Protein AF-A0A960FXU0-F1 (afdb_monomer_lite)

pLDDT: mean 79.33, std 15.63, range [50.19, 98.0]

Sequence (100 aa):
MFARRLAAVAIGVFLALGIATPAQAYNAPGPRWPGTTIRYFETLPKSYDWSLREATKAWNRSGARVKFRQVKSRPKAQVVVGFGDTHGYAGYASIGLQRG

Radius of gyration: 20.78 Å; chains: 1; bounding box: 30×66×35 Å

Foldseek 3Di:
DVVVVVVVVVVVVVVVVVPPPVPPVDDQDDDDDDDQEFEEEEDEPPVCVVVVVVVQVCVCPVPPSHHYDYDPDDVVGQYYHYDDCPVDPDDDDDGDRDDD

Secondary structure (DSSP, 8-state):
-HHHHHHHHHHHHHHHHH---TTSS----SPPPSSSEEEEEE---GGGHHHHHHHHHHHHHSSSS-EEEE-SSGGG-SEEE--S--SSSS----SS----

Structure (mmCIF, N/CA/C/O backbone):
data_AF-A0A960FXU0-F1
#
_entry.id   AF-A0A960FXU0-F1
#
loop_
_atom_site.group_PDB
_atom_site.id
_atom_site.type_symbol
_atom_site.label_atom_id
_atom_site.label_alt_id
_atom_site.label_comp_id
_atom_site.label_asym_id
_atom_site.label_entity_id
_atom_site.label_seq_id
_atom_site.pdbx_PDB_ins_code
_atom_site.Cartn_x
_atom_site.Cartn_y
_atom_site.Cartn_z
_atom_site.occupancy
_atom_site.B_iso_or_equiv
_atom_site.auth_seq_id
_atom_site.auth_comp_id
_atom_site.auth_asym_id
_atom_site.auth_atom_id
_atom_site.pdbx_PDB_model_num
ATOM 1 N N . MET A 1 1 ? -4.158 -54.298 -20.128 1.00 52.78 1 MET A N 1
ATOM 2 C CA . MET A 1 1 ? -3.365 -53.987 -18.908 1.00 52.78 1 MET A CA 1
ATOM 3 C C . MET A 1 1 ? -2.802 -52.557 -18.867 1.00 52.78 1 MET A C 1
ATOM 5 O O . MET A 1 1 ? -2.646 -52.041 -17.768 1.00 52.78 1 MET A O 1
ATOM 9 N N . PHE A 1 2 ? -2.550 -51.887 -20.003 1.00 50.19 2 PHE A N 1
ATOM 10 C CA . PHE A 1 2 ? -2.016 -50.510 -20.050 1.00 50.19 2 PHE A CA 1
ATOM 11 C C . PHE A 1 2 ? -2.915 -49.434 -19.402 1.00 50.19 2 PHE A C 1
ATOM 13 O O . PHE A 1 2 ? -2.425 -48.622 -18.624 1.00 50.19 2 PHE A O 1
ATOM 20 N N . ALA A 1 3 ? -4.234 -49.476 -19.621 1.00 50.66 3 ALA A N 1
ATOM 21 C CA . ALA A 1 3 ? -5.171 -48.484 -19.070 1.00 50.66 3 ALA A CA 1
ATOM 22 C C . ALA A 1 3 ? -5.244 -48.470 -17.525 1.00 50.66 3 ALA A C 1
ATOM 24 O O . ALA A 1 3 ? -5.394 -47.414 -16.917 1.00 50.66 3 ALA A O 1
ATOM 25 N N . ARG A 1 4 ? -5.063 -49.631 -16.872 1.00 53.06 4 ARG A N 1
ATOM 26 C CA . ARG A 1 4 ? -5.026 -49.746 -15.400 1.00 53.06 4 ARG A CA 1
ATOM 27 C C . ARG A 1 4 ? -3.788 -49.083 -14.789 1.00 53.06 4 ARG A C 1
ATOM 29 O O . ARG A 1 4 ? -3.875 -48.525 -13.702 1.00 53.06 4 ARG A O 1
ATOM 36 N N . ARG A 1 5 ? -2.652 -49.125 -15.494 1.00 52.88 5 ARG A N 1
ATOM 37 C CA . ARG A 1 5 ? -1.402 -48.482 -15.058 1.00 52.88 5 ARG A CA 1
ATOM 38 C C . ARG A 1 5 ? -1.484 -46.959 -15.194 1.00 52.88 5 ARG A C 1
ATOM 40 O O . ARG A 1 5 ? -1.040 -46.255 -14.299 1.00 52.88 5 ARG A O 1
ATOM 47 N N . LEU A 1 6 ? -2.125 -46.464 -16.254 1.00 57.66 6 LEU A N 1
ATOM 48 C CA . LEU A 1 6 ? -2.343 -45.028 -16.472 1.00 57.66 6 LEU A CA 1
ATOM 49 C C . LEU A 1 6 ? -3.305 -44.415 -15.443 1.00 57.66 6 LEU A C 1
ATOM 51 O O . LEU A 1 6 ? -3.020 -43.351 -14.899 1.00 57.66 6 LEU A O 1
ATOM 55 N N . ALA A 1 7 ? -4.397 -45.110 -15.112 1.00 61.03 7 ALA A N 1
ATOM 56 C CA . ALA A 1 7 ? -5.335 -44.658 -14.083 1.00 61.03 7 ALA A CA 1
ATOM 57 C C . ALA A 1 7 ? -4.686 -44.584 -12.687 1.00 61.03 7 ALA A C 1
ATOM 59 O O . ALA A 1 7 ? -4.904 -43.622 -11.955 1.00 61.03 7 ALA A O 1
ATOM 60 N N . ALA A 1 8 ? -3.839 -45.558 -12.336 1.00 66.12 8 ALA A N 1
ATOM 61 C CA . ALA A 1 8 ? -3.130 -45.569 -11.056 1.00 66.12 8 ALA A CA 1
ATOM 62 C C . ALA A 1 8 ? -2.130 -44.405 -10.921 1.00 66.12 8 ALA A C 1
ATOM 64 O O . ALA A 1 8 ? -2.033 -43.798 -9.856 1.00 66.12 8 ALA A O 1
ATOM 65 N N . VAL A 1 9 ? -1.434 -44.047 -12.007 1.00 69.31 9 VAL A N 1
ATOM 66 C CA . VAL A 1 9 ? -0.516 -42.895 -12.026 1.00 69.31 9 VAL A CA 1
ATOM 67 C C . VAL A 1 9 ? -1.284 -41.579 -11.880 1.00 69.31 9 VAL A C 1
ATOM 69 O O . VAL A 1 9 ? -0.888 -40.730 -11.086 1.00 69.31 9 VAL A O 1
ATOM 72 N N . ALA A 1 10 ? -2.413 -41.423 -12.577 1.00 66.88 10 ALA A N 1
ATOM 73 C CA . ALA A 1 10 ? -3.228 -40.211 -12.499 1.00 66.88 10 ALA A CA 1
ATOM 74 C C . ALA A 1 10 ? -3.801 -39.972 -11.089 1.00 66.88 10 ALA A C 1
ATOM 76 O O . ALA A 1 10 ? -3.763 -38.848 -10.589 1.00 66.88 10 ALA A O 1
ATOM 77 N N . ILE A 1 11 ? -4.269 -41.032 -10.420 1.00 72.81 11 ILE A N 1
ATOM 78 C CA . ILE A 1 11 ? -4.762 -40.964 -9.035 1.00 72.81 11 ILE A CA 1
ATOM 79 C C . ILE A 1 11 ? -3.620 -40.627 -8.067 1.00 72.81 11 ILE A C 1
ATOM 81 O O . ILE A 1 11 ? -3.798 -39.792 -7.183 1.00 72.81 11 ILE A O 1
ATOM 85 N N . GLY A 1 12 ? -2.438 -41.222 -8.258 1.00 71.50 12 GLY A N 1
ATOM 86 C CA . GLY A 1 12 ? -1.258 -40.933 -7.439 1.00 71.50 12 GLY A CA 1
ATOM 87 C C . GLY A 1 12 ? -0.820 -39.468 -7.515 1.00 71.50 12 GLY A C 1
ATOM 88 O O . GLY A 1 12 ? -0.539 -38.856 -6.487 1.00 71.50 12 GLY A O 1
ATOM 89 N N . VAL A 1 13 ? -0.830 -38.877 -8.714 1.00 69.69 13 VAL A N 1
ATOM 90 C CA . VAL A 1 13 ? -0.499 -37.455 -8.919 1.00 69.69 13 VAL A CA 1
ATOM 91 C C . VAL A 1 13 ? -1.549 -36.542 -8.278 1.00 69.69 13 VAL A C 1
ATOM 93 O O . VAL A 1 13 ? -1.186 -35.578 -7.607 1.00 69.69 13 VAL A O 1
ATOM 96 N N . PHE A 1 14 ? -2.840 -36.862 -8.412 1.00 64.50 14 PHE A N 1
ATOM 97 C CA . PHE A 1 14 ? -3.911 -36.092 -7.769 1.00 64.50 14 PHE A CA 1
ATOM 98 C C . PHE A 1 14 ? -3.843 -36.144 -6.237 1.00 64.50 14 PHE A C 1
ATOM 100 O O . PHE A 1 14 ? -4.033 -35.117 -5.586 1.00 64.50 14 PHE A O 1
ATOM 107 N N . LEU A 1 15 ? -3.523 -37.305 -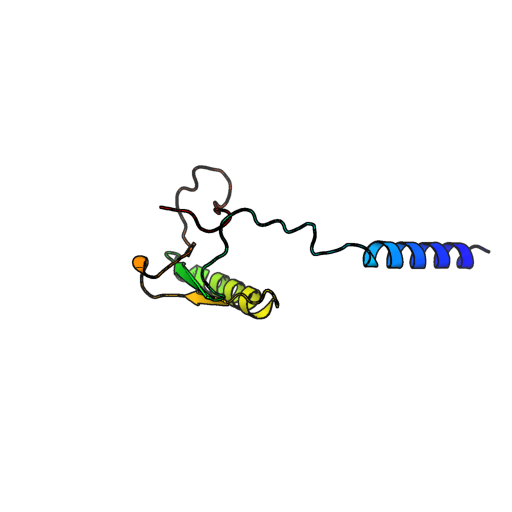5.652 1.00 67.38 15 LEU A N 1
ATOM 108 C CA . LEU A 1 15 ? -3.319 -37.424 -4.205 1.00 67.38 15 LEU A CA 1
ATOM 109 C C . LEU A 1 15 ? -2.093 -36.631 -3.739 1.00 67.38 15 LEU A C 1
ATOM 111 O O . LEU A 1 15 ? -2.169 -35.935 -2.731 1.00 67.38 15 LEU A O 1
ATOM 115 N N . ALA A 1 16 ? -0.982 -36.694 -4.479 1.00 61.62 16 ALA A N 1
ATOM 116 C CA . ALA A 1 16 ? 0.242 -35.969 -4.138 1.00 61.62 16 ALA A CA 1
ATOM 117 C C . ALA A 1 16 ? 0.052 -34.441 -4.177 1.00 61.62 16 ALA A C 1
ATOM 119 O O . ALA A 1 16 ? 0.573 -33.734 -3.317 1.00 61.62 16 ALA A O 1
ATOM 120 N N . LEU A 1 17 ? -0.744 -33.931 -5.124 1.00 61.72 17 LEU A N 1
ATOM 121 C CA . LEU A 1 17 ? -1.075 -32.504 -5.219 1.00 61.72 17 LEU A CA 1
ATOM 122 C C . LEU A 1 17 ? -2.053 -32.035 -4.126 1.00 61.72 17 LEU A C 1
ATOM 124 O O . LEU A 1 17 ? -2.061 -30.853 -3.790 1.00 61.72 17 LEU A O 1
ATOM 128 N N . GLY A 1 18 ? -2.848 -32.939 -3.544 1.00 59.31 18 GLY A N 1
ATOM 129 C CA . GLY A 1 18 ? -3.772 -32.627 -2.448 1.00 59.31 18 GLY A CA 1
ATOM 130 C C . GLY A 1 18 ? -3.123 -32.529 -1.061 1.00 59.31 18 GLY A C 1
ATOM 131 O O . GLY A 1 18 ? -3.757 -32.022 -0.138 1.00 59.31 18 GLY A O 1
ATOM 132 N N . ILE A 1 19 ? -1.878 -32.999 -0.898 1.00 59.09 19 ILE A N 1
ATOM 133 C CA . ILE A 1 19 ? -1.179 -33.061 0.404 1.00 59.09 19 ILE A CA 1
ATOM 134 C C . ILE A 1 19 ? -0.275 -31.837 0.648 1.00 59.09 19 ILE A C 1
ATOM 136 O O . ILE A 1 19 ? 0.261 -31.676 1.744 1.00 59.09 19 ILE A O 1
ATOM 140 N N . ALA A 1 20 ? -0.117 -30.926 -0.317 1.00 56.59 20 ALA A N 1
ATOM 141 C CA . ALA A 1 20 ? 0.622 -29.688 -0.077 1.00 56.59 20 ALA A CA 1
ATOM 142 C C . ALA A 1 20 ? -0.103 -28.847 0.990 1.00 56.59 20 ALA A C 1
ATOM 144 O O . ALA A 1 20 ? -1.099 -28.188 0.702 1.00 56.59 20 ALA A O 1
ATOM 145 N N . THR A 1 21 ? 0.382 -28.873 2.234 1.00 56.97 21 THR A N 1
ATOM 146 C CA . THR A 1 21 ? -0.118 -28.047 3.336 1.00 56.97 21 THR A CA 1
ATOM 147 C C . THR A 1 21 ? 0.236 -26.586 3.039 1.00 56.97 21 THR A C 1
ATOM 149 O O . THR A 1 21 ? 1.396 -26.191 3.170 1.00 56.97 21 THR A O 1
ATOM 152 N N . PRO A 1 22 ? -0.729 -25.720 2.673 1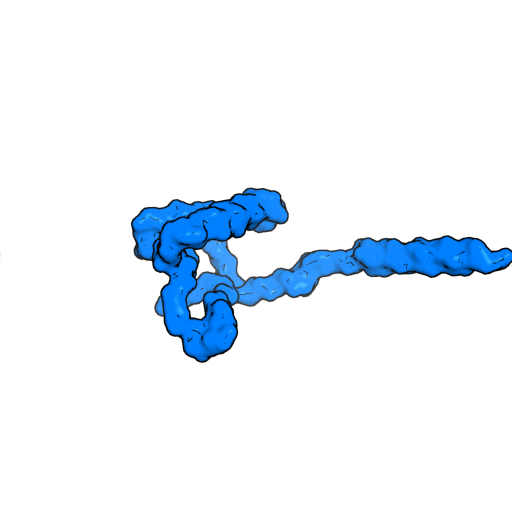.00 57.50 22 PRO A N 1
ATOM 153 C CA . PRO A 1 22 ? -0.401 -24.357 2.264 1.00 57.50 22 PRO A CA 1
ATOM 154 C C . PRO A 1 22 ? 0.105 -23.516 3.444 1.00 57.50 22 PRO A C 1
ATOM 156 O O . PRO A 1 22 ? 0.690 -22.464 3.245 1.00 57.50 22 PRO A O 1
ATOM 159 N N . ALA A 1 23 ? -0.094 -23.952 4.689 1.00 54.69 23 ALA A N 1
ATOM 160 C CA . ALA A 1 23 ? 0.149 -23.124 5.866 1.00 54.69 23 ALA A CA 1
ATOM 161 C C . ALA A 1 23 ? 1.615 -23.080 6.335 1.00 54.69 23 ALA A C 1
ATOM 163 O O . ALA A 1 23 ? 2.011 -22.109 6.973 1.00 54.69 23 ALA A O 1
ATOM 164 N N . GLN A 1 24 ? 2.422 -24.106 6.046 1.00 51.28 24 GLN A N 1
ATOM 165 C CA . GLN A 1 24 ? 3.773 -24.234 6.618 1.00 51.28 24 GLN A CA 1
ATOM 166 C C . GLN A 1 24 ? 4.842 -23.446 5.844 1.00 51.28 24 GLN A C 1
ATOM 168 O O . GLN A 1 24 ? 5.894 -23.141 6.401 1.00 51.28 24 GLN A O 1
ATOM 173 N N . ALA A 1 25 ? 4.565 -23.069 4.591 1.00 52.69 25 ALA A N 1
ATOM 174 C CA . ALA A 1 25 ? 5.505 -22.335 3.742 1.00 52.69 25 ALA A CA 1
ATOM 175 C C . ALA A 1 25 ? 5.456 -20.804 3.927 1.00 52.69 25 ALA A C 1
ATOM 177 O O . ALA A 1 25 ? 6.383 -20.109 3.518 1.00 52.69 25 ALA A O 1
ATOM 178 N N . TYR A 1 26 ? 4.412 -20.259 4.561 1.00 60.44 26 TYR A N 1
ATOM 179 C CA . TYR A 1 26 ? 4.257 -18.812 4.758 1.00 60.44 26 TYR A CA 1
ATOM 180 C C . TYR A 1 26 ? 4.627 -18.405 6.183 1.00 60.44 26 TYR A C 1
ATOM 182 O O . TYR A 1 26 ? 3.782 -17.977 6.971 1.00 60.44 26 TYR A O 1
ATOM 190 N N . ASN A 1 27 ? 5.906 -18.537 6.526 1.00 64.38 27 ASN A N 1
ATOM 191 C CA . ASN A 1 27 ? 6.415 -17.949 7.756 1.00 64.38 27 ASN A CA 1
ATOM 192 C C . ASN A 1 27 ? 6.733 -16.470 7.484 1.00 64.38 27 ASN A C 1
ATOM 194 O O . ASN A 1 27 ? 7.645 -16.161 6.721 1.00 64.38 27 ASN A O 1
ATOM 198 N N . ALA A 1 28 ? 5.941 -15.557 8.052 1.00 68.75 28 ALA A N 1
ATOM 199 C CA . ALA A 1 28 ? 6.166 -14.114 7.967 1.00 68.75 28 ALA A CA 1
ATOM 200 C C . ALA A 1 28 ? 6.814 -13.641 9.281 1.00 68.75 28 ALA A C 1
ATOM 202 O O . ALA A 1 28 ? 6.089 -13.341 10.235 1.00 68.75 28 ALA A O 1
ATOM 203 N N . PRO A 1 29 ? 8.157 -13.630 9.377 1.00 69.12 29 PRO A N 1
ATOM 204 C CA . PRO A 1 29 ? 8.843 -13.229 10.597 1.00 69.12 29 PRO A CA 1
ATOM 205 C C . PRO A 1 29 ? 8.584 -11.748 10.908 1.00 69.12 29 PRO A C 1
ATOM 207 O O . PRO A 1 29 ? 8.442 -10.921 10.008 1.00 69.12 29 PRO A O 1
ATOM 210 N N . GLY A 1 30 ? 8.551 -11.414 12.198 1.00 74.62 30 GLY A N 1
ATOM 211 C CA . GLY A 1 30 ? 8.394 -10.046 12.694 1.00 74.62 30 GLY A CA 1
ATOM 212 C C . GLY A 1 30 ? 7.106 -9.808 13.493 1.00 74.62 30 GLY A C 1
ATOM 213 O O . GLY A 1 30 ? 6.281 -10.709 13.664 1.00 74.62 30 GLY A O 1
ATOM 214 N N . PRO A 1 31 ? 6.933 -8.591 14.040 1.00 77.69 31 PRO A N 1
ATOM 215 C CA . PRO A 1 31 ? 5.746 -8.238 14.804 1.00 77.69 31 PRO A CA 1
ATOM 216 C C . PRO A 1 31 ? 4.487 -8.319 13.940 1.00 77.69 31 PRO A C 1
ATOM 218 O O . PRO A 1 31 ? 4.482 -7.906 12.778 1.00 77.69 31 PRO A O 1
ATOM 221 N N . ARG A 1 32 ? 3.383 -8.784 14.533 1.00 80.56 32 ARG A N 1
ATOM 222 C CA . ARG A 1 32 ? 2.069 -8.706 13.885 1.00 80.56 32 ARG A CA 1
ATOM 223 C C . ARG A 1 32 ? 1.686 -7.246 13.648 1.00 80.56 32 ARG A C 1
ATOM 225 O O . ARG A 1 32 ? 1.943 -6.383 14.487 1.00 80.56 32 ARG A O 1
ATOM 232 N N . TRP A 1 33 ? 1.007 -6.988 12.533 1.00 84.56 33 TRP A N 1
ATOM 233 C CA . TRP A 1 33 ? 0.381 -5.692 12.292 1.00 84.56 33 TRP A CA 1
ATOM 234 C C . TRP A 1 33 ? -0.650 -5.383 13.389 1.00 84.56 33 TRP A C 1
ATOM 236 O O . TRP A 1 33 ? -1.363 -6.289 13.833 1.00 84.56 33 TRP A O 1
ATOM 246 N N . PRO A 1 34 ? -0.766 -4.119 13.830 1.00 84.69 34 PRO A N 1
ATOM 247 C CA . PRO A 1 34 ? -1.796 -3.740 14.781 1.00 84.69 34 PRO A CA 1
ATOM 248 C C . PRO A 1 34 ? -3.162 -3.762 14.084 1.00 84.69 34 PRO A C 1
ATOM 250 O O . PRO A 1 34 ? -3.481 -2.903 13.259 1.00 84.69 34 PRO A O 1
ATOM 253 N N . GLY A 1 35 ? -3.966 -4.767 14.428 1.00 90.25 35 GLY A N 1
ATOM 254 C CA . GLY A 1 35 ? -5.294 -4.986 13.864 1.00 90.25 35 GLY A CA 1
ATOM 255 C C . GLY A 1 35 ? -5.283 -5.588 12.455 1.00 90.25 35 GLY A C 1
ATOM 256 O O . GLY A 1 35 ? -4.259 -6.002 11.920 1.00 90.25 35 GLY A O 1
ATOM 257 N N . THR A 1 36 ? -6.467 -5.653 11.850 1.00 93.06 36 THR A N 1
ATOM 258 C CA . THR A 1 36 ? -6.695 -6.284 10.537 1.00 93.06 36 THR A CA 1
ATOM 259 C C . THR A 1 36 ? -6.662 -5.298 9.375 1.00 93.06 36 THR A C 1
ATOM 261 O O . THR A 1 36 ? -6.716 -5.711 8.220 1.00 93.06 36 THR A O 1
ATOM 264 N N . THR A 1 37 ? -6.603 -3.991 9.651 1.00 95.62 37 THR A N 1
ATOM 265 C CA . THR A 1 37 ? -6.546 -2.958 8.612 1.00 95.62 37 THR A CA 1
ATOM 266 C C . THR A 1 37 ? -5.174 -2.307 8.569 1.00 95.62 37 THR A C 1
ATOM 268 O O . THR A 1 37 ? -4.786 -1.616 9.506 1.00 95.62 37 THR A O 1
ATOM 271 N N . ILE A 1 38 ? -4.487 -2.468 7.444 1.00 93.81 38 ILE A N 1
ATOM 272 C CA . ILE A 1 38 ? -3.214 -1.828 7.140 1.00 93.81 38 ILE A CA 1
ATOM 273 C C . ILE A 1 38 ? -3.500 -0.533 6.375 1.00 93.81 38 ILE A C 1
ATOM 275 O O . ILE A 1 38 ? -4.075 -0.533 5.282 1.00 93.81 38 ILE A O 1
ATOM 279 N N . ARG A 1 39 ? -3.117 0.600 6.965 1.00 95.44 39 ARG A N 1
ATOM 280 C CA . ARG A 1 39 ? -3.206 1.917 6.329 1.00 95.44 39 ARG A CA 1
ATOM 281 C C . ARG A 1 39 ? -1.996 2.136 5.438 1.00 95.44 39 ARG A C 1
ATOM 283 O O . ARG A 1 39 ? -0.871 2.029 5.923 1.00 95.44 39 ARG A O 1
ATOM 290 N N . TYR A 1 40 ? -2.215 2.506 4.184 1.00 95.06 40 TYR A N 1
ATOM 291 C CA . TYR A 1 40 ? -1.125 2.851 3.278 1.00 95.06 40 TYR A CA 1
ATOM 292 C C . TYR A 1 40 ? -1.255 4.273 2.738 1.00 95.06 40 TYR A C 1
ATOM 294 O O . TYR A 1 40 ? -2.357 4.798 2.591 1.00 95.06 40 TYR A O 1
ATOM 302 N N . PHE A 1 41 ? -0.120 4.892 2.451 1.00 95.25 41 PHE A N 1
ATOM 303 C CA . PHE A 1 41 ? -0.011 6.131 1.689 1.00 95.25 41 PHE A CA 1
ATOM 304 C C . PHE A 1 41 ? 0.817 5.840 0.442 1.00 95.25 41 PHE A C 1
ATOM 306 O O . PHE A 1 41 ? 1.703 4.988 0.486 1.00 95.25 41 PHE A O 1
ATOM 313 N N . GLU A 1 42 ? 0.525 6.513 -0.660 1.00 94.69 42 GLU A N 1
ATOM 314 C CA . GLU A 1 42 ? 1.259 6.331 -1.907 1.00 94.69 42 GLU A CA 1
ATOM 315 C C . GLU A 1 42 ? 1.774 7.668 -2.440 1.00 94.69 42 GLU A C 1
ATOM 317 O O . GLU A 1 42 ? 1.213 8.721 -2.136 1.00 94.69 42 GLU A O 1
ATOM 322 N N . THR A 1 43 ? 2.899 7.612 -3.148 1.00 93.81 43 THR A N 1
ATOM 323 C CA . THR A 1 43 ? 3.540 8.759 -3.808 1.00 93.81 43 THR A CA 1
ATOM 324 C C . THR A 1 43 ? 3.752 8.495 -5.298 1.00 93.81 43 THR A C 1
ATOM 326 O O . THR A 1 43 ? 4.700 9.006 -5.895 1.00 93.81 43 THR A O 1
ATOM 329 N N . LEU A 1 44 ? 2.948 7.612 -5.882 1.00 91.00 44 LEU A N 1
ATOM 330 C CA . LEU A 1 44 ? 3.092 7.181 -7.261 1.00 91.00 44 LEU A CA 1
ATOM 331 C C . LEU A 1 44 ? 2.429 8.186 -8.214 1.00 91.00 44 LEU A C 1
ATOM 333 O O . LEU A 1 44 ? 1.505 8.910 -7.841 1.00 91.00 44 LEU A O 1
ATOM 337 N N . PRO A 1 45 ? 2.871 8.242 -9.481 1.00 92.12 45 PRO A N 1
ATOM 338 C CA . PRO A 1 45 ? 2.145 8.979 -10.503 1.00 92.12 45 PRO A CA 1
ATOM 339 C C . PRO A 1 45 ? 0.752 8.370 -10.717 1.00 92.12 45 PRO A C 1
ATOM 341 O O . PRO A 1 45 ? 0.600 7.149 -10.695 1.00 92.12 45 PRO A O 1
ATOM 344 N N . LYS A 1 46 ? -0.243 9.208 -11.042 1.00 92.56 46 LYS A N 1
ATOM 345 C CA . LYS A 1 46 ? -1.639 8.782 -11.293 1.00 92.56 46 LYS A CA 1
ATOM 346 C C . LYS A 1 46 ? -1.791 7.661 -12.329 1.00 92.56 46 LYS A C 1
ATOM 348 O O . LYS A 1 46 ? -2.779 6.932 -12.318 1.00 92.56 46 LYS A O 1
ATOM 353 N N . SER A 1 47 ? -0.826 7.497 -13.236 1.00 94.31 47 SER A N 1
ATOM 354 C CA . SER A 1 47 ? -0.814 6.389 -14.199 1.00 94.31 47 SER A CA 1
ATOM 355 C C . SER A 1 47 ? -0.805 5.004 -13.532 1.00 94.31 47 SER A C 1
ATOM 357 O O . SER A 1 47 ? -1.227 4.033 -14.155 1.00 94.31 47 SER A O 1
ATOM 359 N N . TYR A 1 48 ? -0.395 4.906 -12.262 1.00 92.25 48 TYR A N 1
ATOM 360 C CA . TYR A 1 48 ? -0.378 3.666 -11.481 1.00 92.25 48 TYR A CA 1
ATOM 361 C C . TYR A 1 48 ? -1.649 3.431 -10.647 1.00 92.25 48 TYR A C 1
ATOM 363 O O . TYR A 1 48 ? -1.768 2.375 -10.017 1.00 92.25 48 TYR A O 1
ATOM 371 N N . ASP A 1 49 ? -2.628 4.345 -10.671 1.00 93.38 49 ASP A N 1
ATOM 372 C CA . ASP A 1 49 ? -3.865 4.248 -9.877 1.00 93.38 49 ASP A CA 1
ATOM 373 C C . ASP A 1 49 ? -4.620 2.940 -10.138 1.00 93.38 49 ASP A C 1
ATOM 375 O O . ASP A 1 49 ? -5.196 2.336 -9.229 1.00 93.38 49 ASP A O 1
ATOM 379 N N . TRP A 1 50 ? -4.626 2.484 -11.396 1.00 95.69 50 TRP A N 1
ATOM 380 C CA . TRP A 1 50 ? -5.250 1.216 -11.768 1.00 95.69 50 TRP A CA 1
ATOM 381 C C . TRP A 1 50 ? -4.576 0.033 -11.067 1.00 95.69 50 TRP A C 1
ATOM 383 O O . TRP A 1 50 ? -5.261 -0.778 -10.439 1.00 95.69 50 TRP A O 1
ATOM 393 N N . SER A 1 51 ? -3.245 -0.013 -11.096 1.00 93.81 51 SER A N 1
ATOM 394 C CA . SER A 1 51 ? -2.456 -1.090 -10.501 1.00 93.81 51 SER A CA 1
ATOM 395 C C . SER A 1 51 ? -2.636 -1.148 -8.987 1.00 93.81 51 SER A C 1
ATOM 397 O O . SER A 1 51 ? -2.880 -2.224 -8.436 1.00 93.81 51 SER A O 1
ATOM 399 N N . LEU A 1 52 ? -2.598 0.002 -8.300 1.00 94.56 52 LEU A N 1
ATOM 400 C CA . LEU A 1 52 ? -2.813 0.036 -6.850 1.00 94.56 52 LEU A CA 1
ATOM 401 C C . LEU A 1 52 ? -4.227 -0.372 -6.462 1.00 94.56 52 LEU A C 1
ATOM 403 O O . LEU A 1 52 ? -4.417 -1.074 -5.462 1.00 94.56 52 LEU A O 1
ATOM 407 N N . ARG A 1 53 ? -5.223 0.051 -7.244 1.00 96.19 53 ARG A N 1
ATOM 408 C CA . ARG A 1 53 ? -6.618 -0.304 -6.998 1.00 96.19 53 ARG A CA 1
ATOM 409 C C . ARG A 1 53 ? -6.840 -1.805 -7.131 1.00 96.19 53 ARG A C 1
ATOM 411 O O . ARG A 1 53 ? -7.447 -2.390 -6.233 1.00 96.19 53 ARG A O 1
ATOM 418 N N . GLU A 1 54 ? -6.350 -2.436 -8.198 1.00 98.00 54 GLU A N 1
ATOM 419 C CA . GLU A 1 54 ? -6.516 -3.882 -8.379 1.00 98.00 54 GLU A CA 1
ATOM 420 C C . GLU A 1 54 ? -5.725 -4.682 -7.336 1.00 98.00 54 GLU A C 1
ATOM 422 O O . GLU A 1 54 ? -6.280 -5.610 -6.748 1.00 98.00 54 GLU A O 1
ATOM 427 N N . ALA A 1 55 ? -4.501 -4.267 -6.991 1.00 95.00 55 ALA A N 1
ATOM 428 C CA . ALA A 1 55 ? -3.733 -4.901 -5.918 1.00 95.00 55 ALA A CA 1
ATOM 429 C C . ALA A 1 55 ? -4.461 -4.818 -4.562 1.00 95.00 55 ALA A C 1
ATOM 431 O O . ALA A 1 55 ? -4.657 -5.830 -3.885 1.00 95.00 55 ALA A O 1
ATOM 432 N N . THR A 1 56 ? -4.938 -3.626 -4.187 1.00 96.19 56 THR A N 1
ATOM 433 C CA . THR A 1 56 ? -5.703 -3.400 -2.948 1.00 96.19 56 THR A CA 1
ATOM 434 C C . THR A 1 56 ? -6.967 -4.259 -2.920 1.00 96.19 56 THR A C 1
ATOM 436 O O . THR A 1 56 ? -7.290 -4.886 -1.911 1.00 96.19 56 THR A O 1
ATOM 439 N N . LYS A 1 57 ? -7.694 -4.316 -4.037 1.00 97.06 57 LYS A N 1
ATOM 440 C CA . LYS A 1 57 ? -8.924 -5.099 -4.180 1.00 97.06 57 LYS A CA 1
ATOM 441 C C . LYS A 1 57 ? -8.666 -6.601 -4.073 1.00 97.06 57 LYS A C 1
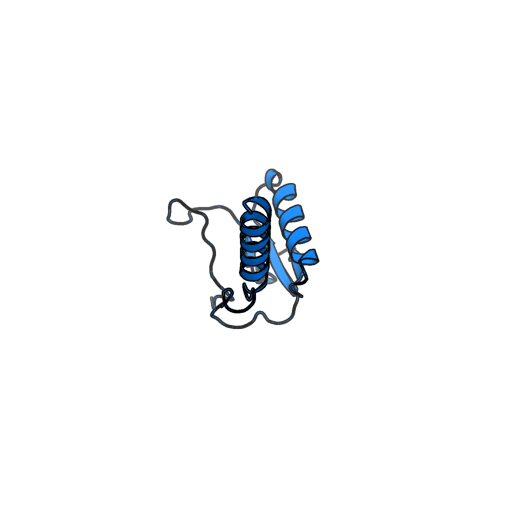ATOM 443 O O . LYS A 1 57 ? -9.442 -7.276 -3.398 1.00 97.06 57 LYS A O 1
ATOM 448 N N . ALA A 1 58 ? -7.600 -7.107 -4.690 1.00 96.94 58 ALA A N 1
ATOM 449 C CA . ALA A 1 58 ? -7.212 -8.512 -4.615 1.00 96.94 58 ALA A CA 1
ATOM 450 C C . ALA A 1 58 ? -6.903 -8.922 -3.169 1.00 96.94 58 ALA A C 1
ATOM 452 O O . ALA A 1 58 ? -7.524 -9.847 -2.647 1.00 96.94 58 ALA A O 1
ATOM 453 N N . TRP A 1 59 ? -6.046 -8.166 -2.474 1.00 93.88 59 TRP A N 1
ATOM 454 C CA . TRP A 1 59 ? -5.741 -8.414 -1.062 1.00 93.88 59 TRP A CA 1
ATOM 455 C C . TRP A 1 59 ? -6.974 -8.329 -0.168 1.00 93.88 59 TRP A C 1
ATOM 457 O O . TRP A 1 59 ? -7.201 -9.191 0.675 1.00 93.88 59 TRP A O 1
ATOM 467 N N . ASN A 1 60 ? -7.829 -7.333 -0.391 1.00 96.38 60 ASN A N 1
ATOM 468 C CA . ASN A 1 60 ? -9.045 -7.170 0.398 1.00 96.38 60 ASN A CA 1
ATOM 469 C C . ASN A 1 60 ? -10.048 -8.318 0.195 1.00 96.38 60 ASN A C 1
ATOM 471 O O . ASN A 1 60 ? -10.958 -8.462 1.016 1.00 96.38 60 ASN A O 1
ATOM 475 N N . ARG A 1 61 ? -9.916 -9.117 -0.869 1.00 96.38 61 ARG A N 1
ATOM 476 C CA . ARG A 1 61 ? -10.791 -10.253 -1.199 1.00 96.38 61 ARG A CA 1
ATOM 477 C C . ARG A 1 61 ? -10.140 -11.622 -0.976 1.00 9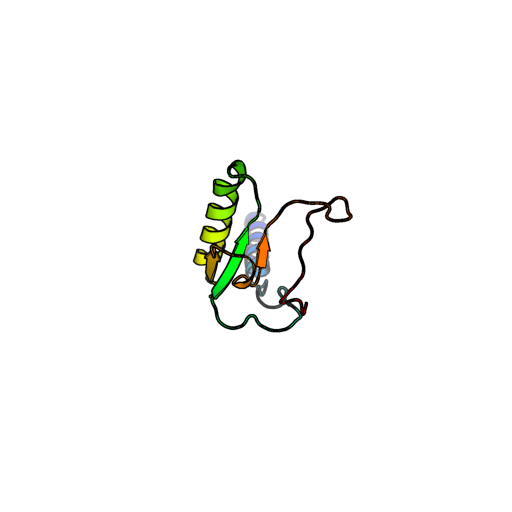6.38 61 ARG A C 1
ATOM 479 O O . ARG A 1 61 ? -10.845 -12.617 -1.067 1.00 96.38 61 ARG A O 1
ATOM 486 N N . SER A 1 62 ? -8.852 -11.696 -0.640 1.00 89.50 62 SER A N 1
ATOM 487 C CA . SER A 1 62 ? -8.070 -12.945 -0.633 1.00 89.50 62 SER A CA 1
ATOM 488 C C . SER A 1 62 ? -8.387 -13.928 0.503 1.00 89.50 62 SER A C 1
ATOM 490 O O . SER A 1 62 ? -7.729 -14.955 0.627 1.00 89.50 62 SER A O 1
ATOM 492 N N . GLY A 1 63 ? -9.338 -13.616 1.388 1.00 89.31 63 GLY A N 1
ATOM 493 C CA . GLY A 1 63 ? -9.622 -14.433 2.573 1.00 89.31 63 GLY A CA 1
ATOM 494 C C . GLY A 1 63 ? -8.559 -14.336 3.678 1.00 89.31 63 GLY A C 1
ATOM 495 O O . GLY A 1 63 ? -8.808 -14.796 4.787 1.00 89.31 63 GLY A O 1
ATOM 496 N N . ALA A 1 64 ? -7.438 -13.638 3.452 1.00 86.12 64 ALA A N 1
ATOM 497 C CA . ALA A 1 64 ? -6.342 -13.468 4.416 1.00 86.12 64 ALA A CA 1
ATOM 498 C C . ALA A 1 64 ? -6.696 -12.618 5.659 1.00 86.12 64 ALA A C 1
ATOM 500 O O . ALA A 1 64 ? -5.828 -12.302 6.468 1.00 86.12 64 ALA A O 1
ATOM 501 N N . ARG A 1 65 ? -7.968 -12.218 5.816 1.00 89.56 65 ARG A N 1
ATOM 502 C CA . ARG A 1 65 ? -8.492 -11.397 6.928 1.00 89.56 65 ARG A CA 1
ATOM 503 C C . ARG A 1 65 ? -7.724 -10.083 7.153 1.00 89.56 65 ARG A C 1
ATOM 505 O O . ARG A 1 65 ? -7.778 -9.517 8.242 1.00 89.56 65 ARG A O 1
ATOM 512 N N . VAL A 1 66 ? -7.076 -9.573 6.106 1.00 90.69 66 VAL A N 1
ATOM 513 C CA . VAL A 1 66 ? -6.412 -8.268 6.058 1.00 90.69 66 VAL A CA 1
ATOM 514 C C . VAL A 1 66 ? -7.182 -7.319 5.141 1.00 90.69 66 VAL A C 1
ATOM 516 O O . VAL A 1 66 ? -7.795 -7.744 4.159 1.00 90.69 66 VAL A O 1
ATOM 519 N N . LYS A 1 67 ? -7.173 -6.027 5.469 1.00 95.81 67 LYS A N 1
ATOM 520 C CA . LYS A 1 67 ? -7.706 -4.954 4.628 1.00 95.81 67 LYS A CA 1
ATOM 521 C C . LYS A 1 67 ? -6.661 -3.865 4.442 1.00 95.81 67 LYS A C 1
ATOM 523 O O . LYS A 1 67 ? -6.141 -3.339 5.416 1.00 95.81 67 LYS A O 1
ATOM 528 N N . PHE A 1 68 ? -6.404 -3.474 3.208 1.00 96.44 68 PHE A N 1
ATOM 529 C CA . PHE A 1 68 ? -5.639 -2.288 2.863 1.00 96.44 68 PHE A CA 1
ATOM 530 C C . PHE A 1 68 ? -6.579 -1.101 2.684 1.00 96.44 68 PHE A C 1
ATOM 532 O O . PHE A 1 68 ? -7.595 -1.191 1.986 1.00 96.44 68 PHE A O 1
ATOM 539 N N . ARG A 1 69 ? -6.229 0.018 3.322 1.00 96.62 69 ARG A N 1
ATOM 540 C CA . ARG A 1 69 ? -6.959 1.284 3.224 1.00 96.62 69 ARG A CA 1
ATOM 541 C C . ARG A 1 69 ? -5.993 2.425 2.938 1.00 96.62 69 ARG A C 1
ATOM 543 O O . ARG A 1 69 ? -5.112 2.696 3.752 1.00 96.62 69 ARG A O 1
ATOM 550 N N . GLN A 1 70 ? -6.207 3.123 1.828 1.00 96.88 70 GLN A N 1
ATOM 551 C CA . GLN A 1 70 ? -5.446 4.326 1.515 1.00 96.88 70 GLN A CA 1
ATOM 552 C C . GLN A 1 70 ? -5.784 5.440 2.516 1.00 96.88 70 GLN A C 1
ATOM 554 O O . GLN A 1 70 ? -6.948 5.639 2.877 1.00 96.88 70 GLN A O 1
ATOM 559 N N . VAL A 1 71 ? -4.773 6.170 2.974 1.00 97.25 71 VAL A N 1
ATOM 560 C CA . VAL A 1 71 ? -4.918 7.396 3.764 1.00 97.25 71 VAL A CA 1
ATOM 561 C C . VAL A 1 71 ? -4.374 8.588 2.988 1.00 97.25 71 VAL A C 1
ATOM 563 O O . VAL A 1 71 ? -3.498 8.444 2.146 1.00 97.25 71 VAL A O 1
ATOM 566 N N . LYS A 1 72 ? -4.878 9.786 3.299 1.00 95.00 72 LYS A N 1
ATOM 567 C CA . LYS A 1 72 ? -4.506 11.024 2.595 1.00 95.00 72 LYS A CA 1
ATOM 568 C C . LYS A 1 72 ? -3.163 11.625 3.029 1.00 95.00 72 LYS A C 1
ATOM 570 O O . LYS A 1 72 ? -2.736 12.609 2.442 1.00 95.00 72 LYS A O 1
ATOM 575 N N . SER A 1 73 ? -2.523 11.105 4.079 1.00 95.00 73 SER A N 1
ATOM 576 C CA . SER A 1 73 ? -1.266 11.667 4.584 1.00 95.00 73 SER A CA 1
ATOM 577 C C . SER A 1 73 ? -0.312 10.605 5.124 1.00 95.00 73 SER A C 1
ATOM 579 O O . SER A 1 73 ? -0.725 9.664 5.809 1.00 95.00 73 SER A O 1
ATOM 581 N N . ARG A 1 74 ? 0.986 10.805 4.855 1.00 92.88 74 ARG A N 1
ATOM 582 C CA . ARG A 1 74 ? 2.081 9.911 5.258 1.00 92.88 74 ARG A CA 1
ATOM 583 C C . ARG A 1 74 ? 2.117 9.593 6.763 1.00 92.88 74 ARG A C 1
ATOM 585 O O . ARG A 1 74 ? 2.233 8.414 7.078 1.00 92.88 74 ARG A O 1
ATOM 592 N N . PRO A 1 75 ? 1.939 10.547 7.704 1.00 93.62 75 PRO A N 1
ATOM 593 C CA . PRO A 1 75 ? 2.030 10.246 9.141 1.00 93.62 75 PRO A CA 1
ATOM 594 C C . PRO A 1 75 ? 0.948 9.292 9.665 1.00 93.62 75 PRO A C 1
ATOM 596 O O . PRO A 1 75 ? 1.071 8.741 10.753 1.00 93.62 75 PRO A O 1
ATOM 599 N N . LYS A 1 76 ? -0.143 9.102 8.913 1.00 93.62 76 LYS A N 1
ATOM 600 C CA . LYS A 1 76 ? -1.230 8.178 9.271 1.00 93.62 76 LYS A CA 1
ATOM 601 C C . LYS A 1 76 ? -1.037 6.782 8.674 1.00 93.62 76 LYS A C 1
ATOM 603 O O . LYS A 1 76 ? -1.856 5.900 8.943 1.00 93.62 76 LYS A O 1
ATOM 608 N N . ALA A 1 77 ? -0.030 6.603 7.825 1.00 93.25 77 ALA A N 1
ATOM 609 C CA . ALA A 1 77 ? 0.227 5.363 7.121 1.00 93.25 77 ALA A CA 1
ATOM 610 C C . ALA A 1 77 ? 1.142 4.439 7.926 1.00 93.25 77 ALA A C 1
ATOM 612 O O . ALA A 1 77 ? 1.973 4.877 8.712 1.00 93.25 77 ALA A O 1
ATOM 613 N N . GLN A 1 78 ? 0.960 3.144 7.709 1.00 91.62 78 GLN A N 1
ATOM 614 C CA . GLN A 1 78 ? 1.821 2.072 8.205 1.00 91.62 78 GLN A CA 1
ATOM 615 C C . GLN A 1 78 ? 2.699 1.513 7.081 1.00 91.62 78 GLN A C 1
ATOM 617 O O . GLN A 1 78 ? 3.777 0.996 7.338 1.00 91.62 78 GLN A O 1
ATOM 622 N N . VAL A 1 79 ? 2.227 1.630 5.837 1.00 91.50 79 VAL A N 1
ATOM 623 C CA . VAL A 1 79 ? 2.947 1.268 4.616 1.00 91.50 79 VAL A CA 1
ATOM 624 C C . VAL A 1 79 ? 3.017 2.490 3.711 1.00 91.50 79 VAL A C 1
ATOM 626 O O . VAL A 1 79 ? 2.030 3.208 3.551 1.00 91.50 79 VAL A O 1
ATOM 629 N N . VAL A 1 80 ? 4.172 2.715 3.096 1.00 92.25 80 VAL A N 1
ATOM 630 C CA . VAL A 1 80 ? 4.333 3.713 2.040 1.00 92.25 80 VAL A CA 1
ATOM 631 C C . VAL A 1 80 ? 4.645 2.981 0.748 1.00 92.25 80 VAL A C 1
ATOM 633 O O . VAL A 1 80 ? 5.578 2.187 0.707 1.00 92.25 80 VAL A O 1
ATOM 636 N N . VAL A 1 81 ? 3.873 3.269 -0.295 1.00 92.06 81 VAL A N 1
ATOM 637 C CA . VAL A 1 81 ? 4.102 2.753 -1.644 1.00 92.06 81 VAL A CA 1
ATOM 638 C C . VAL A 1 81 ? 4.628 3.892 -2.505 1.00 92.06 81 VAL A C 1
ATOM 640 O O . VAL A 1 81 ? 3.979 4.923 -2.646 1.00 92.06 81 VAL A O 1
ATOM 643 N N . GLY A 1 82 ? 5.811 3.735 -3.076 1.00 90.00 82 GLY A N 1
ATOM 644 C CA . GLY A 1 82 ? 6.425 4.782 -3.877 1.00 90.00 82 GLY A CA 1
ATOM 645 C C . GLY A 1 82 ? 7.393 4.208 -4.891 1.00 90.00 82 GLY A C 1
ATOM 646 O O . GLY A 1 82 ? 7.612 2.999 -4.950 1.00 90.00 82 GLY A O 1
ATOM 647 N N . PHE A 1 83 ? 7.967 5.104 -5.677 1.00 82.56 83 PHE A N 1
ATOM 648 C CA . PHE A 1 83 ? 9.066 4.823 -6.585 1.00 82.56 83 PHE A CA 1
ATOM 649 C C . PHE A 1 83 ? 10.228 5.752 -6.219 1.00 82.56 83 PHE A C 1
ATOM 651 O O . PHE A 1 83 ? 10.012 6.845 -5.693 1.00 82.56 83 PHE A O 1
ATOM 658 N N . GLY A 1 84 ? 11.452 5.302 -6.446 1.00 77.25 84 GLY A N 1
ATOM 659 C CA . GLY A 1 84 ? 12.662 6.022 -6.074 1.00 77.25 84 GLY A CA 1
ATOM 660 C C . GLY A 1 84 ? 13.872 5.109 -6.183 1.00 77.25 84 GLY A C 1
ATOM 661 O O . GLY A 1 84 ? 13.756 3.991 -6.686 1.00 77.25 84 GLY A O 1
ATOM 662 N N . ASP A 1 85 ? 15.016 5.583 -5.704 1.00 78.38 85 ASP A N 1
ATOM 663 C CA . ASP A 1 85 ? 16.223 4.767 -5.660 1.00 78.38 85 ASP A CA 1
ATOM 664 C C . ASP A 1 85 ? 16.066 3.639 -4.628 1.00 78.38 85 ASP A C 1
ATOM 666 O O . ASP A 1 85 ? 16.025 3.865 -3.415 1.00 78.38 85 ASP A O 1
ATOM 670 N N . THR A 1 86 ? 15.932 2.408 -5.120 1.00 76.75 86 THR A N 1
ATOM 671 C CA . THR A 1 86 ? 15.844 1.198 -4.297 1.00 76.75 86 THR A CA 1
ATOM 672 C C . THR A 1 86 ? 17.220 0.645 -3.918 1.00 76.75 86 THR A C 1
ATOM 674 O O . THR A 1 86 ? 17.278 -0.373 -3.230 1.00 76.75 86 THR A O 1
ATOM 677 N N . HIS A 1 87 ? 18.313 1.304 -4.331 1.00 72.25 87 HIS A N 1
ATOM 678 C CA . HIS A 1 87 ? 19.704 0.879 -4.154 1.00 72.25 87 HIS A CA 1
ATOM 679 C C . HIS A 1 87 ? 19.980 -0.538 -4.706 1.00 72.25 87 HIS A C 1
ATOM 681 O O . HIS A 1 87 ? 20.830 -1.267 -4.195 1.00 72.25 87 HIS A O 1
ATOM 687 N N . GLY A 1 88 ? 19.255 -0.948 -5.756 1.00 71.38 88 GLY A N 1
ATOM 688 C CA . GLY A 1 88 ? 19.402 -2.254 -6.400 1.00 71.38 88 GLY A CA 1
ATOM 689 C C . GLY A 1 88 ? 18.577 -2.403 -7.683 1.00 71.38 88 GLY A C 1
ATOM 690 O O . GLY A 1 88 ? 17.773 -1.545 -8.031 1.00 71.38 88 GLY A O 1
ATOM 691 N N . TYR A 1 89 ? 18.752 -3.522 -8.392 1.00 63.16 89 TYR A N 1
ATOM 692 C CA . TYR A 1 89 ? 18.090 -3.795 -9.682 1.00 63.16 89 TYR A CA 1
ATOM 693 C C . TYR A 1 89 ? 16.618 -4.249 -9.574 1.00 63.16 89 TYR A C 1
ATOM 695 O O . TYR A 1 89 ? 16.011 -4.619 -10.577 1.00 63.16 89 TYR A O 1
ATOM 703 N N . ALA A 1 90 ? 16.038 -4.257 -8.372 1.00 71.00 90 ALA A N 1
ATOM 704 C CA . ALA A 1 90 ? 14.694 -4.769 -8.105 1.00 71.00 90 ALA A CA 1
ATOM 705 C C . ALA A 1 90 ? 13.877 -3.813 -7.222 1.00 71.00 90 ALA A C 1
ATOM 707 O O . ALA A 1 90 ? 14.406 -2.884 -6.605 1.00 71.00 90 ALA A O 1
ATOM 708 N N . GLY A 1 91 ? 12.565 -4.064 -7.153 1.00 77.62 91 GLY A N 1
ATOM 709 C CA . GLY A 1 91 ? 11.692 -3.406 -6.186 1.00 77.62 91 GLY A CA 1
ATOM 710 C C . GLY A 1 91 ? 12.118 -3.734 -4.753 1.00 77.62 91 GLY A C 1
ATOM 711 O O . GLY A 1 91 ? 12.451 -4.878 -4.448 1.00 77.62 91 GLY A O 1
ATOM 712 N N . TYR A 1 92 ? 12.096 -2.732 -3.876 1.00 80.56 92 TYR A N 1
ATOM 713 C CA . TYR A 1 92 ? 12.391 -2.903 -2.456 1.00 80.56 92 TYR A CA 1
ATOM 714 C C . TYR A 1 92 ? 11.096 -3.070 -1.657 1.00 80.56 92 TYR A C 1
ATOM 716 O O . TYR A 1 92 ? 10.180 -2.251 -1.757 1.00 80.56 92 TYR A O 1
ATOM 724 N N . ALA A 1 93 ? 11.036 -4.114 -0.833 1.00 78.06 93 ALA A N 1
ATOM 725 C CA . ALA A 1 93 ? 9.972 -4.324 0.138 1.00 78.06 93 ALA A CA 1
ATOM 726 C C . ALA A 1 93 ? 10.579 -4.792 1.460 1.00 78.06 93 ALA A C 1
ATOM 728 O O . ALA A 1 93 ? 11.363 -5.740 1.492 1.00 78.06 93 ALA A O 1
ATOM 729 N N . SER A 1 94 ? 10.192 -4.152 2.561 1.00 73.06 94 SER A N 1
ATOM 730 C CA . SER A 1 94 ? 10.506 -4.651 3.893 1.00 73.06 94 SER A CA 1
ATOM 731 C C . SER A 1 94 ? 9.493 -5.710 4.325 1.00 73.06 94 SER A C 1
ATOM 733 O O . SER A 1 94 ? 8.291 -5.597 4.068 1.00 73.06 94 SER A O 1
ATOM 735 N N . ILE A 1 95 ? 9.978 -6.765 4.981 1.00 65.50 95 ILE A N 1
ATOM 736 C CA . ILE A 1 95 ? 9.112 -7.790 5.566 1.00 65.50 95 ILE A CA 1
ATOM 737 C C . ILE A 1 95 ? 8.680 -7.317 6.955 1.00 65.50 95 ILE A C 1
ATOM 739 O O . ILE A 1 95 ? 9.509 -7.113 7.840 1.00 65.50 95 ILE A O 1
ATOM 743 N N . GLY A 1 96 ? 7.367 -7.177 7.144 1.00 63.72 96 GLY A N 1
ATOM 744 C CA . GLY A 1 96 ? 6.767 -6.838 8.433 1.00 63.72 96 GLY A CA 1
ATOM 745 C C . GLY A 1 96 ? 6.852 -5.354 8.805 1.00 63.72 96 GLY A C 1
ATOM 746 O O . GLY A 1 96 ? 7.327 -4.509 8.049 1.00 63.72 96 GLY A O 1
ATOM 747 N N . LEU A 1 97 ? 6.329 -5.027 9.987 1.00 63.84 97 LEU A N 1
ATOM 748 C CA . LEU A 1 97 ? 6.381 -3.673 10.532 1.00 63.84 97 LEU A CA 1
ATOM 749 C C . LEU A 1 97 ? 7.837 -3.305 10.859 1.00 63.84 97 LEU A C 1
ATOM 751 O O . LEU A 1 97 ? 8.424 -3.885 11.773 1.00 63.84 97 LEU A O 1
ATOM 755 N N . GLN A 1 98 ? 8.398 -2.317 10.162 1.00 63.62 98 GLN A N 1
ATOM 756 C CA . GLN A 1 98 ? 9.693 -1.746 10.531 1.00 63.62 98 GLN A CA 1
ATOM 757 C C . GLN A 1 98 ? 9.516 -0.717 11.651 1.00 63.62 98 GLN A C 1
ATOM 759 O O . GLN A 1 98 ? 8.628 0.137 11.594 1.00 63.62 98 GLN A O 1
ATOM 764 N N . ARG A 1 99 ? 10.352 -0.815 12.689 1.00 5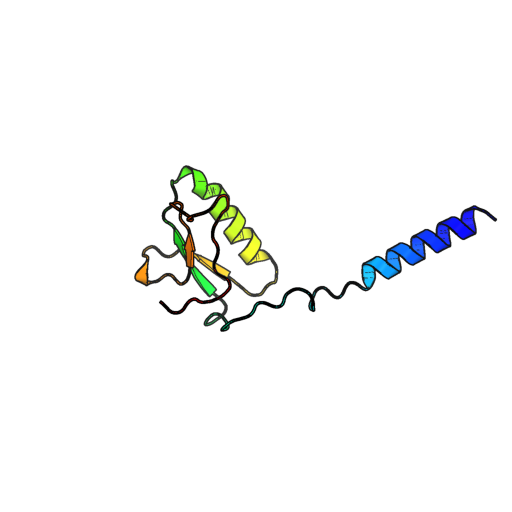7.28 99 ARG A N 1
ATOM 765 C CA . ARG A 1 99 ? 10.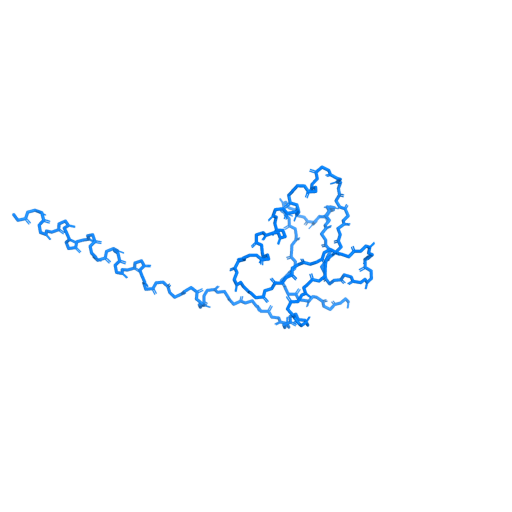539 0.282 13.642 1.00 57.28 99 ARG A CA 1
ATOM 766 C C . ARG A 1 99 ? 11.373 1.343 12.924 1.00 57.28 99 ARG A C 1
ATOM 768 O O . ARG A 1 99 ? 12.383 0.985 12.324 1.00 57.28 99 ARG A O 1
ATOM 775 N N . GLY A 1 100 ? 10.867 2.576 12.903 1.00 52.59 100 GLY A N 1
ATOM 776 C CA . GLY A 1 100 ? 11.586 3.728 12.355 1.00 52.59 100 GLY A CA 1
ATOM 777 C C . GLY A 1 100 ? 12.837 4.052 13.151 1.00 52.59 100 GLY A C 1
ATOM 778 O O . GLY A 1 100 ? 12.896 3.637 14.332 1.00 52.59 100 GLY A O 1
#